Protein AF-A0A377LVN8-F1 (afdb_monomer)

Solvent-accessible surface area (backbone atoms only — not comparable to full-atom values): 4666 Å² total; per-residue (Å²): 134,90,83,83,86,89,87,82,88,80,85,80,89,76,87,70,82,78,74,80,73,77,84,57,76,44,80,44,77,52,61,89,95,58,50,36,72,82,41,52,72,57,52,58,56,38,50,75,68,74,35,51,72,45,63,44,76,71,80,85,69,88,75,86,122

Foldseek 3Di:
DDDDDDDDPPPPPDPDPPPPPPQAAEEAEDDAPDALVVCVVVVVVCVVVVHHYDRDGDDNDPPDD

Nearest PDB structures (foldseek):
  1tvm-assembly1_A  TM=4.338E-01  e=9.739E-01  Escherichia coli
  9c9q-assembly1_B  TM=5.677E-01  e=4.692E+00  Thermochaetoides thermophila
  1oi4-assembly1_A  TM=5.785E-01  e=9.951E+00  Escherichia coli K-12
  7bg0-assembly2_D  TM=4.504E-01  e=4.692E+00  Escherichia coli K-12

Radius of gyration: 26.64 Å; Cα contacts (8 Å, |Δi|>4): 50; chains: 1; bounding box: 39×26×85 Å

Organism: Enterobacter cloacae (NCBI:txid550)

InterPro domains:
  IPR029058 Alpha/Beta hydrolase fold [G3DSA:3.40.50.1820] (18-60)
  IPR029058 Alpha/Beta hydrolase fold [SSF53474] (24-59)

Mean predicted aligned error: 12.52 Å

Secondary structure (DSSP, 8-state):
----------S-------------EEEEE--TT--GGGGHHHHHHHHTTT-EEEEE---S-----

Structure (mmCIF, N/CA/C/O backbone):
data_AF-A0A377LVN8-F1
#
_entry.id   AF-A0A377LVN8-F1
#
loop_
_atom_site.group_PDB
_atom_site.id
_atom_site.type_symbol
_atom_site.label_atom_id
_atom_site.label_alt_id
_atom_site.label_comp_id
_atom_site.label_asym_id
_atom_site.label_entity_id
_atom_site.label_seq_id
_atom_site.pdbx_PDB_ins_code
_atom_site.Cartn_x
_atom_site.Cartn_y
_atom_site.Cartn_z
_atom_site.occupancy
_atom_site.B_iso_or_equiv
_atom_site.auth_seq_id
_atom_site.auth_comp_id
_atom_site.auth_asym_id
_atom_site.auth_atom_id
_atom_site.pdbx_PDB_model_num
ATOM 1 N N . MET A 1 1 ? -24.692 -13.036 67.931 1.00 48.62 1 MET A N 1
ATOM 2 C CA . MET A 1 1 ? -24.407 -13.928 66.783 1.00 48.62 1 MET A CA 1
ATOM 3 C C . MET A 1 1 ? -25.575 -13.821 65.818 1.00 48.62 1 MET A C 1
ATOM 5 O O . MET A 1 1 ? -26.694 -13.891 66.313 1.00 48.62 1 MET A O 1
ATOM 9 N N . LYS A 1 2 ? -25.307 -13.739 64.500 1.00 45.50 2 LYS A N 1
ATOM 10 C CA . LYS A 1 2 ? -26.276 -13.672 63.374 1.00 45.50 2 LYS A CA 1
ATOM 11 C C . LYS A 1 2 ? -26.758 -12.221 63.135 1.00 45.50 2 LYS A C 1
ATOM 13 O O . LYS A 1 2 ? -27.231 -11.604 64.072 1.00 45.50 2 LYS A O 1
ATOM 18 N N . THR A 1 3 ? -26.606 -11.582 61.974 1.00 48.41 3 THR A N 1
ATOM 19 C CA . THR A 1 3 ? -26.471 -12.072 60.592 1.00 48.41 3 THR A CA 1
ATOM 20 C C . THR A 1 3 ? -25.605 -11.135 59.739 1.00 48.41 3 THR A C 1
ATOM 22 O O . THR A 1 3 ? -25.797 -9.923 59.734 1.00 48.41 3 THR A O 1
ATOM 25 N N . LEU A 1 4 ? -24.668 -11.748 59.014 1.00 56.12 4 LEU A N 1
ATOM 26 C CA . LEU A 1 4 ? -23.891 -11.202 57.903 1.00 56.12 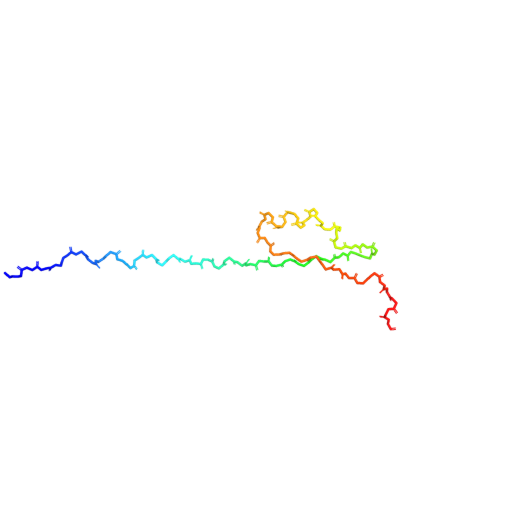4 LEU A CA 1
ATOM 27 C C . LEU A 1 4 ? -24.737 -11.096 56.620 1.00 56.12 4 LEU A C 1
ATOM 29 O O . LEU A 1 4 ? -25.713 -11.826 56.458 1.00 56.12 4 LEU A O 1
ATOM 33 N N . SER A 1 5 ? -24.207 -10.314 55.677 1.00 57.62 5 SER A N 1
ATOM 34 C CA . SER A 1 5 ? -24.406 -10.402 54.222 1.00 57.62 5 SER A CA 1
ATOM 35 C C . SER A 1 5 ? -25.710 -9.873 53.640 1.00 57.62 5 SER A C 1
ATOM 37 O O . SER A 1 5 ? -26.628 -10.627 53.341 1.00 57.62 5 SER A O 1
ATOM 39 N N . ILE A 1 6 ? -25.701 -8.583 53.299 1.00 58.56 6 ILE A N 1
ATOM 40 C CA . ILE A 1 6 ? -26.446 -8.067 52.147 1.00 58.56 6 ILE A CA 1
ATOM 41 C C . ILE A 1 6 ? -25.550 -7.040 51.448 1.00 58.56 6 ILE A C 1
ATOM 43 O O . ILE A 1 6 ? -25.595 -5.872 51.801 1.00 58.56 6 ILE A O 1
ATOM 47 N N . LEU A 1 7 ? -24.692 -7.473 50.516 1.00 54.72 7 LEU A N 1
ATOM 48 C CA . LEU A 1 7 ? -24.235 -6.659 49.372 1.00 54.72 7 LEU A CA 1
ATOM 49 C C . LEU A 1 7 ? -23.360 -7.521 48.437 1.00 54.72 7 LEU A C 1
ATOM 51 O O . LEU A 1 7 ? -22.135 -7.477 48.477 1.00 54.72 7 LEU A O 1
ATOM 55 N N . THR A 1 8 ? -23.960 -8.389 47.621 1.00 58.06 8 THR A N 1
ATOM 56 C CA . THR A 1 8 ? -23.190 -9.141 46.596 1.00 58.06 8 THR A CA 1
ATOM 57 C C . THR A 1 8 ? -23.991 -9.439 45.326 1.00 58.06 8 THR A C 1
ATOM 59 O O . THR A 1 8 ? -23.603 -10.288 44.535 1.00 58.06 8 THR A O 1
ATOM 62 N N . ALA A 1 9 ? -25.105 -8.737 45.093 1.00 54.44 9 ALA A N 1
ATOM 63 C CA . ALA A 1 9 ? -26.027 -9.026 43.987 1.00 54.44 9 ALA A CA 1
ATOM 64 C C . ALA A 1 9 ? -25.884 -8.088 42.765 1.00 54.44 9 ALA A C 1
ATOM 66 O O . ALA A 1 9 ? -26.794 -8.009 41.949 1.00 54.44 9 ALA A O 1
ATOM 67 N N . GLY A 1 10 ? -24.776 -7.347 42.635 1.00 53.91 10 GLY A N 1
ATOM 68 C CA . GLY A 1 10 ? -24.630 -6.304 41.605 1.00 53.91 10 GLY A CA 1
ATOM 69 C C . GLY A 1 10 ? -23.817 -6.661 40.353 1.00 53.91 10 GLY A C 1
ATOM 70 O O . GLY A 1 10 ? -23.708 -5.821 39.469 1.00 53.91 10 GLY A O 1
ATOM 71 N N . LEU A 1 11 ? -23.202 -7.848 40.258 1.00 60.88 11 LEU A N 1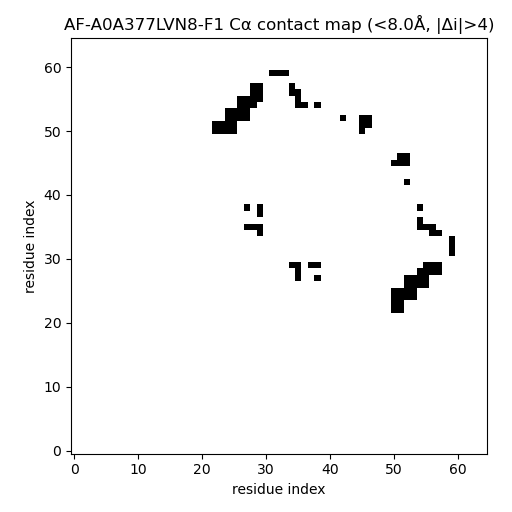
ATOM 72 C CA . LEU A 1 11 ? -22.038 -8.039 39.372 1.00 60.88 11 LEU A CA 1
ATOM 73 C C . LEU A 1 11 ? -22.258 -8.865 38.087 1.00 60.88 11 LEU A C 1
ATOM 75 O O . LEU A 1 11 ? -21.302 -9.466 37.614 1.00 60.88 11 LEU A O 1
ATOM 79 N N . LEU A 1 12 ? -23.460 -8.952 37.501 1.00 60.53 12 LEU A N 1
ATOM 80 C CA . LEU A 1 12 ? -23.656 -9.855 36.342 1.00 60.53 12 LEU A CA 1
ATOM 81 C C . LEU A 1 12 ? -24.357 -9.287 35.101 1.00 60.53 12 LEU A C 1
ATOM 83 O O . LEU A 1 12 ? -24.621 -10.043 34.172 1.00 60.53 12 LEU A O 1
ATOM 87 N N . ALA A 1 13 ? -24.596 -7.979 34.998 1.00 61.44 13 ALA A N 1
ATOM 88 C CA . ALA A 1 13 ? -25.255 -7.413 33.815 1.00 61.44 13 ALA A CA 1
ATOM 89 C C . ALA A 1 13 ? -24.364 -6.426 33.048 1.00 61.44 13 ALA A C 1
ATOM 91 O O . ALA A 1 13 ? -24.659 -5.240 32.978 1.00 61.44 13 ALA A O 1
ATOM 92 N N . MET A 1 14 ? -23.273 -6.913 32.449 1.00 62.81 14 MET A N 1
ATOM 93 C CA . MET A 1 14 ? -22.595 -6.174 31.378 1.00 62.81 14 MET A CA 1
ATOM 94 C C . MET A 1 14 ? -21.988 -7.138 30.353 1.00 62.81 14 MET A C 1
ATOM 96 O O . MET A 1 14 ? -20.777 -7.203 30.167 1.00 62.81 14 MET A O 1
ATOM 100 N N . SER A 1 15 ? -22.835 -7.922 29.680 1.00 64.31 15 SER A N 1
ATOM 101 C CA . SER A 1 15 ? -22.435 -8.536 28.412 1.00 64.31 15 SER A CA 1
ATOM 102 C C . SER A 1 15 ? -22.602 -7.475 27.326 1.00 64.31 15 SER A C 1
ATOM 104 O O . SER A 1 15 ? -23.663 -7.331 26.724 1.00 64.31 15 SER A O 1
ATOM 106 N N . ALA A 1 16 ? -21.575 -6.640 27.167 1.00 64.56 16 ALA A N 1
ATOM 107 C CA . ALA A 1 16 ? -21.474 -5.744 26.030 1.00 64.56 16 ALA A CA 1
ATOM 108 C C . ALA A 1 16 ? -21.143 -6.595 24.802 1.00 64.56 16 ALA A C 1
ATOM 110 O O . ALA A 1 16 ? -20.107 -7.258 24.762 1.00 64.56 16 ALA A O 1
ATOM 111 N N . SER A 1 17 ? -22.040 -6.599 23.819 1.00 61.44 17 SER A N 1
ATOM 112 C CA . SER A 1 17 ? -21.813 -7.206 22.514 1.00 61.44 17 SER A CA 1
ATOM 113 C C . SER A 1 17 ? -20.524 -6.648 21.915 1.00 61.44 17 SER A C 1
ATOM 115 O O . SER A 1 17 ? -20.473 -5.492 21.494 1.00 61.44 17 SER A O 1
ATOM 117 N N . ALA A 1 18 ? -19.472 -7.462 21.887 1.00 64.44 18 ALA A N 1
ATOM 118 C CA . ALA A 1 18 ? -18.278 -7.162 21.121 1.00 64.44 18 ALA A CA 1
ATOM 119 C C . ALA A 1 18 ? -18.650 -7.290 19.640 1.00 64.44 18 ALA A C 1
ATOM 121 O O . ALA A 1 18 ? -18.681 -8.387 19.085 1.00 64.44 18 ALA A O 1
ATOM 122 N N . PHE A 1 19 ? -18.997 -6.171 19.005 1.00 62.72 19 PHE A N 1
ATOM 123 C CA . PHE A 1 19 ? -19.031 -6.106 17.552 1.00 62.72 19 PHE A CA 1
ATOM 124 C C . PHE A 1 19 ? -17.614 -6.407 17.074 1.00 62.72 19 PHE A C 1
ATOM 126 O O . PHE A 1 19 ? -16.691 -5.643 17.351 1.00 62.72 19 PHE A O 1
ATOM 133 N N . ALA A 1 20 ? -17.428 -7.553 16.421 1.00 64.56 20 ALA A N 1
ATOM 134 C CA . ALA A 1 20 ? -16.162 -7.886 15.796 1.00 64.56 20 ALA A CA 1
ATOM 135 C C . ALA A 1 20 ? -15.878 -6.821 14.729 1.00 64.56 20 ALA A C 1
ATOM 137 O O . ALA A 1 20 ? -16.505 -6.803 13.670 1.00 64.56 20 ALA A O 1
ATOM 138 N N . GLN A 1 21 ? -14.978 -5.891 15.038 1.00 67.62 21 GLN A N 1
ATOM 139 C CA . GLN A 1 21 ? -14.479 -4.931 14.069 1.00 67.62 21 GLN A CA 1
ATOM 140 C C . GLN A 1 21 ? -13.662 -5.735 13.057 1.00 67.62 21 GLN A C 1
ATOM 142 O O . GLN A 1 21 ? -12.640 -6.315 13.419 1.00 67.62 21 GLN A O 1
ATOM 147 N N . SER A 1 22 ? -14.148 -5.871 11.819 1.00 70.69 22 SER A N 1
ATOM 148 C CA . SER A 1 22 ? -13.406 -6.617 10.803 1.00 70.69 22 SER A CA 1
ATOM 149 C C . SER A 1 22 ? -12.149 -5.829 10.440 1.00 70.69 22 SER A C 1
ATOM 151 O O . SER A 1 22 ? -12.218 -4.836 9.709 1.00 70.69 22 SER A O 1
ATOM 153 N N . GLU A 1 23 ? -11.012 -6.264 10.972 1.00 81.94 23 GLU A N 1
ATOM 154 C CA . GLU A 1 23 ? -9.687 -5.794 10.579 1.00 81.94 23 GLU A CA 1
ATOM 155 C C . GLU A 1 23 ? -9.554 -5.978 9.058 1.00 81.94 23 GLU A C 1
ATOM 157 O O . GLU A 1 23 ? -9.587 -7.096 8.542 1.00 81.94 23 GLU A O 1
ATOM 162 N N . THR A 1 24 ? -9.527 -4.867 8.320 1.00 88.56 24 THR A N 1
ATOM 163 C CA . THR A 1 24 ? -9.400 -4.883 6.858 1.00 88.56 24 THR A CA 1
ATOM 164 C C . THR A 1 24 ? -7.939 -4.674 6.506 1.00 88.56 24 THR A C 1
ATOM 166 O O . THR A 1 24 ? -7.378 -3.629 6.831 1.00 88.56 24 THR A O 1
ATOM 169 N N . SER A 1 25 ? -7.344 -5.635 5.805 1.00 95.19 25 SER A N 1
ATOM 170 C CA . SER A 1 25 ? -5.971 -5.529 5.308 1.00 95.19 25 SER A CA 1
ATOM 171 C C . SER A 1 25 ? -5.970 -5.131 3.832 1.00 95.19 25 SER A C 1
ATOM 173 O O . SER A 1 25 ? -6.720 -5.679 3.022 1.00 95.19 25 SER A O 1
ATOM 175 N N . VAL A 1 26 ? -5.120 -4.17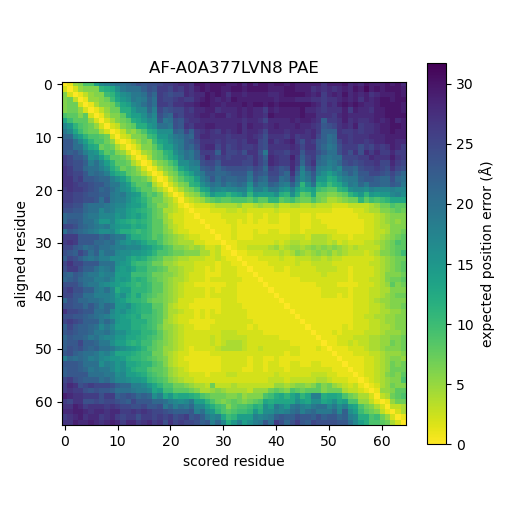1 3.468 1.00 96.75 26 VAL A N 1
ATOM 176 C CA . VAL A 1 26 ? -5.020 -3.630 2.106 1.00 96.75 26 VAL A CA 1
ATOM 177 C C . VAL A 1 26 ? -3.651 -3.940 1.512 1.00 96.75 26 VAL A C 1
ATOM 179 O O . VAL A 1 26 ? -2.619 -3.577 2.072 1.00 96.75 26 VAL A O 1
ATOM 182 N N . VAL A 1 27 ? -3.637 -4.554 0.329 1.00 97.12 27 VAL A N 1
ATOM 183 C CA . VAL A 1 27 ? -2.414 -4.794 -0.448 1.00 97.12 27 VAL A CA 1
ATOM 184 C C . VAL A 1 27 ? -2.392 -3.857 -1.650 1.00 97.12 27 VAL A C 1
ATOM 186 O O . VAL A 1 27 ? -3.308 -3.866 -2.471 1.00 97.12 27 VAL A O 1
ATOM 189 N N . LEU A 1 28 ? -1.341 -3.046 -1.756 1.00 97.50 28 LEU A N 1
ATOM 190 C CA . LEU A 1 28 ? -1.136 -2.099 -2.846 1.00 97.50 28 LEU A CA 1
ATOM 191 C C . LEU A 1 28 ? -0.052 -2.619 -3.786 1.00 97.50 28 LEU A C 1
ATOM 193 O O . LEU A 1 28 ? 1.083 -2.869 -3.377 1.00 97.50 28 LEU A O 1
ATOM 197 N N . VAL A 1 29 ? -0.411 -2.752 -5.060 1.00 96.06 29 VAL A N 1
ATOM 198 C CA . VAL A 1 29 ? 0.479 -3.200 -6.133 1.00 96.06 29 VAL A CA 1
ATOM 199 C C . VAL A 1 29 ? 0.707 -2.034 -7.087 1.00 96.06 29 VAL A C 1
ATOM 201 O O . VAL A 1 29 ? -0.231 -1.320 -7.445 1.00 96.06 29 VAL A O 1
ATOM 204 N N . HIS A 1 30 ? 1.960 -1.784 -7.455 1.00 94.25 30 HIS A N 1
ATOM 205 C CA . HIS A 1 30 ? 2.298 -0.728 -8.406 1.00 94.25 30 HIS A CA 1
ATOM 206 C C . HIS A 1 30 ? 2.134 -1.203 -9.858 1.00 94.25 30 HIS A C 1
ATOM 208 O O . HIS A 1 30 ? 2.138 -2.399 -10.149 1.00 94.25 30 HIS A O 1
ATOM 214 N N . GLY A 1 31 ? 1.988 -0.252 -10.781 1.00 90.94 31 GLY A N 1
ATOM 215 C CA . GLY A 1 31 ? 1.961 -0.537 -12.216 1.00 90.94 31 GLY A CA 1
ATOM 216 C C . GLY A 1 31 ? 3.346 -0.859 -12.786 1.00 90.94 31 GLY A C 1
ATOM 217 O O . GLY A 1 31 ? 4.361 -0.784 -12.089 1.00 90.94 31 GLY A O 1
ATOM 218 N N . ALA A 1 32 ? 3.394 -1.178 -14.081 1.00 88.44 32 ALA A N 1
ATOM 219 C CA . ALA A 1 32 ? 4.657 -1.316 -14.804 1.00 88.44 32 ALA A CA 1
ATOM 220 C C . ALA A 1 32 ? 5.497 -0.028 -14.684 1.00 88.44 32 ALA A C 1
ATOM 222 O O . ALA A 1 32 ? 4.943 1.071 -14.713 1.00 88.44 32 ALA A O 1
ATOM 223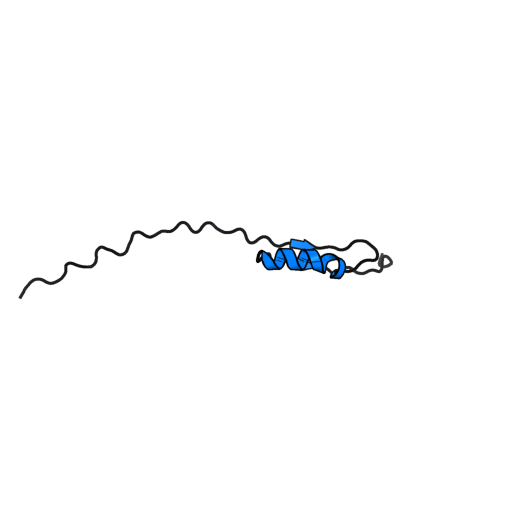 N N . PHE A 1 33 ? 6.822 -0.176 -14.558 1.00 86.56 33 PHE A N 1
ATOM 224 C CA . PHE A 1 33 ? 7.803 0.921 -14.432 1.00 86.5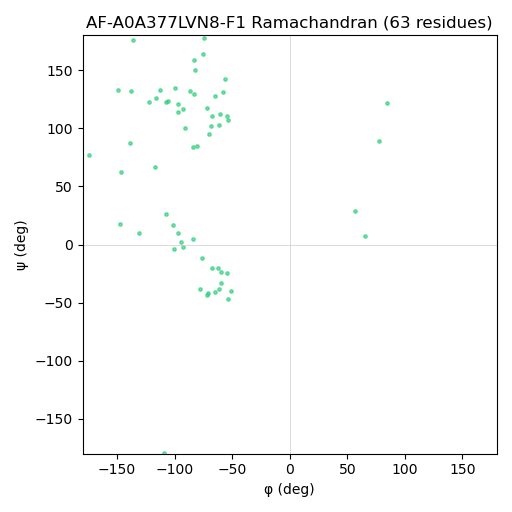6 33 PHE A CA 1
ATOM 225 C C . PHE A 1 33 ? 7.704 1.788 -13.161 1.00 86.56 33 PHE A C 1
ATOM 227 O O . PHE A 1 33 ? 8.407 2.790 -13.058 1.00 86.56 33 PHE A O 1
ATOM 234 N N . ALA A 1 34 ? 6.858 1.417 -12.198 1.00 92.19 34 ALA A N 1
ATOM 235 C CA . ALA A 1 34 ? 6.732 2.089 -10.906 1.00 92.19 34 ALA A CA 1
ATOM 236 C C . ALA A 1 34 ? 7.292 1.225 -9.761 1.00 92.19 34 ALA A C 1
ATOM 238 O O . ALA A 1 34 ? 7.768 0.112 -9.978 1.00 92.19 34 ALA A O 1
ATOM 239 N N . ASP A 1 35 ? 7.210 1.744 -8.537 1.00 93.38 35 ASP A N 1
ATOM 240 C CA . ASP A 1 35 ? 7.507 1.022 -7.300 1.00 93.38 35 ASP A CA 1
ATOM 241 C C . ASP A 1 35 ? 6.450 1.307 -6.215 1.00 93.38 35 ASP A C 1
ATOM 243 O O . ASP A 1 35 ? 5.530 2.117 -6.409 1.00 93.38 35 ASP A O 1
ATOM 247 N N . GLY A 1 36 ? 6.574 0.643 -5.061 1.00 93.81 36 GLY A N 1
ATOM 248 C CA . GLY A 1 36 ? 5.649 0.792 -3.937 1.00 93.81 36 GLY A CA 1
ATOM 249 C C . GLY A 1 36 ? 5.550 2.219 -3.374 1.00 93.81 36 GLY A C 1
ATOM 250 O O . GLY A 1 36 ? 4.509 2.577 -2.821 1.00 93.81 36 GLY A O 1
ATOM 251 N N . SER A 1 37 ? 6.566 3.070 -3.568 1.00 95.12 37 SER A N 1
ATOM 252 C CA . SER A 1 37 ? 6.571 4.459 -3.079 1.00 95.12 37 SER A CA 1
ATOM 253 C C . SER A 1 37 ? 5.539 5.348 -3.783 1.00 95.12 37 SER A C 1
ATOM 255 O O . SER A 1 37 ? 5.081 6.344 -3.214 1.00 95.12 37 SER A O 1
ATOM 257 N N . SER A 1 38 ? 5.070 4.937 -4.967 1.00 96.19 38 SER A N 1
ATOM 258 C CA . SER A 1 38 ? 3.963 5.582 -5.694 1.00 96.19 38 SER A CA 1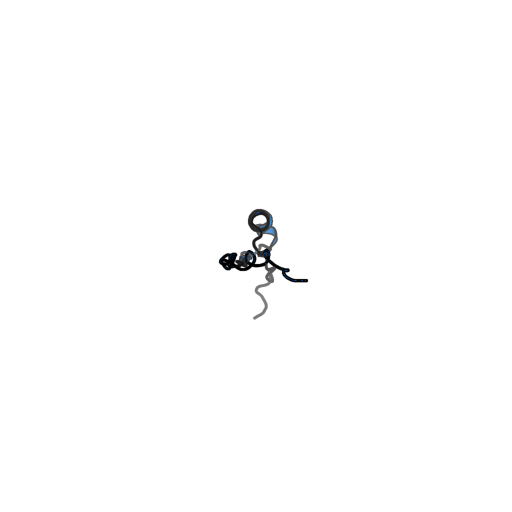
ATOM 259 C C . SER A 1 38 ? 2.693 5.702 -4.842 1.00 96.19 38 SER A C 1
ATOM 261 O O . SER A 1 38 ? 1.869 6.594 -5.050 1.00 96.19 38 SER A O 1
ATOM 263 N N . TRP A 1 39 ? 2.549 4.831 -3.839 1.00 97.88 39 TRP A N 1
ATOM 264 C CA . TRP A 1 39 ? 1.407 4.780 -2.936 1.00 97.88 39 TRP A CA 1
ATOM 265 C C . TRP A 1 39 ? 1.588 5.551 -1.622 1.00 97.88 39 TRP A C 1
ATOM 267 O O . TRP A 1 39 ? 0.658 5.569 -0.818 1.00 97.88 39 TRP A O 1
A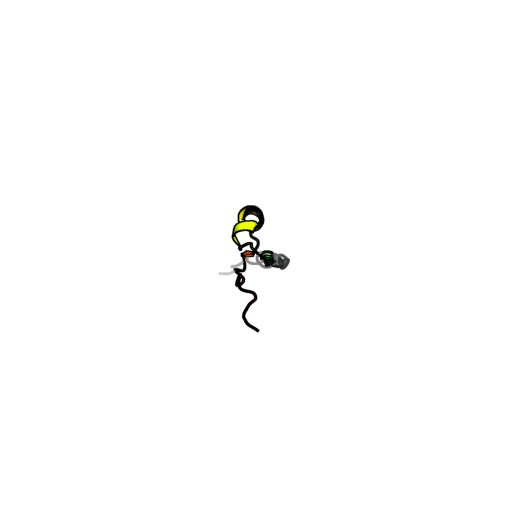TOM 277 N N . ASN A 1 40 ? 2.708 6.247 -1.387 1.00 97.44 40 ASN A N 1
ATOM 278 C CA . ASN A 1 40 ? 3.013 6.894 -0.097 1.00 97.44 40 ASN A CA 1
ATOM 279 C C . ASN A 1 40 ? 1.882 7.790 0.444 1.00 97.44 40 ASN 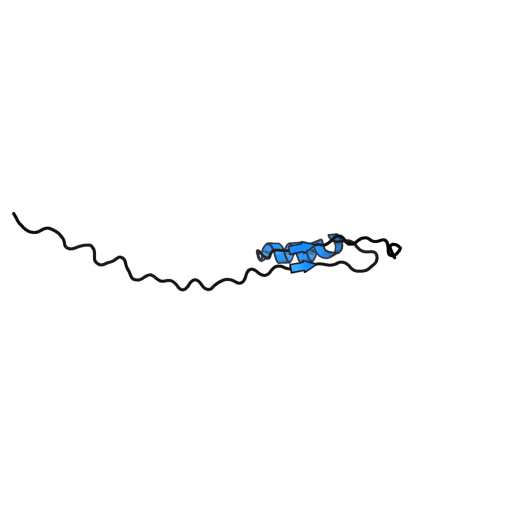A C 1
ATOM 281 O O . ASN A 1 40 ? 1.574 7.769 1.641 1.00 97.44 40 ASN A O 1
ATOM 285 N N . LYS A 1 41 ? 1.214 8.550 -0.435 1.00 98.00 41 LYS A N 1
ATOM 286 C CA . LYS A 1 41 ? 0.061 9.383 -0.050 1.00 98.00 41 LYS A CA 1
ATOM 287 C C . LYS A 1 41 ? -1.133 8.543 0.418 1.00 98.00 41 LYS A C 1
ATOM 289 O O . LYS A 1 41 ? -1.771 8.906 1.400 1.00 98.00 41 LYS A O 1
ATOM 294 N N . VAL A 1 42 ? -1.422 7.427 -0.252 1.00 97.94 42 VAL A N 1
ATOM 295 C CA . VAL A 1 42 ? -2.533 6.523 0.094 1.00 97.94 42 VAL A CA 1
ATOM 296 C C . VAL A 1 42 ? -2.223 5.746 1.371 1.00 97.94 42 VAL A C 1
ATOM 298 O O . VAL A 1 42 ? -3.063 5.696 2.264 1.00 97.94 42 VAL A O 1
ATOM 301 N N . ILE A 1 43 ? -0.997 5.236 1.508 1.00 97.88 43 ILE A N 1
ATOM 302 C CA . ILE A 1 43 ? -0.507 4.572 2.726 1.00 97.88 43 ILE A CA 1
ATOM 303 C C . ILE A 1 43 ? -0.698 5.486 3.940 1.00 97.88 43 ILE A C 1
ATOM 305 O O . ILE A 1 43 ? -1.286 5.071 4.935 1.00 97.88 43 ILE A O 1
ATOM 309 N N . SER A 1 44 ? -0.314 6.762 3.822 1.00 97.88 44 SER A N 1
ATOM 310 C CA . SER A 1 44 ? -0.484 7.746 4.899 1.00 97.88 44 SER A CA 1
ATOM 311 C C . SER A 1 44 ? -1.952 7.943 5.308 1.00 97.88 44 SER A C 1
ATOM 313 O O . SER A 1 44 ? -2.240 8.228 6.468 1.00 97.88 44 SER A O 1
ATOM 315 N N . LEU A 1 45 ? -2.899 7.823 4.371 1.00 98.06 45 LEU A N 1
ATOM 316 C CA . LEU A 1 45 ? -4.332 7.948 4.656 1.00 98.06 45 LEU A CA 1
ATOM 317 C C . LEU A 1 45 ? -4.906 6.686 5.308 1.00 98.06 45 LEU A C 1
ATOM 319 O O . LEU A 1 45 ? -5.745 6.802 6.198 1.00 98.06 45 LEU A O 1
ATOM 323 N N . LEU A 1 46 ? -4.458 5.503 4.884 1.00 96.56 46 LEU A N 1
ATOM 324 C CA . LEU A 1 46 ? -4.893 4.219 5.440 1.00 96.56 46 LEU A CA 1
ATOM 325 C C . LEU A 1 46 ? -4.347 4.005 6.856 1.00 96.56 46 LEU A C 1
ATOM 327 O O . LEU A 1 46 ? -5.096 3.636 7.757 1.00 96.56 46 LEU A O 1
ATOM 331 N N . GLN A 1 47 ? -3.085 4.361 7.096 1.00 95.50 47 GLN A N 1
ATOM 332 C CA . GLN A 1 47 ? -2.484 4.304 8.431 1.00 95.50 47 GLN A CA 1
ATOM 333 C C . GLN A 1 47 ? -3.203 5.219 9.433 1.00 95.50 47 GLN A C 1
ATOM 335 O O . GLN A 1 47 ? -3.434 4.820 10.571 1.00 95.50 47 GLN A O 1
ATOM 340 N N . LYS A 1 48 ? -3.647 6.413 9.009 1.00 96.38 48 LYS A N 1
ATOM 341 C CA . LYS A 1 48 ? -4.478 7.311 9.842 1.00 96.38 48 LYS A CA 1
ATOM 342 C C . LYS A 1 48 ? -5.831 6.710 10.231 1.00 96.38 48 LYS A C 1
ATOM 344 O O . LYS A 1 48 ? -6.453 7.192 11.170 1.00 96.38 48 LYS A O 1
ATOM 349 N N . ARG A 1 49 ? -6.301 5.695 9.504 1.00 93.69 49 ARG A N 1
ATOM 350 C CA . ARG A 1 49 ? -7.534 4.949 9.794 1.00 93.69 49 ARG A CA 1
ATOM 351 C C . ARG A 1 49 ? -7.265 3.648 10.550 1.00 93.69 49 ARG A C 1
ATOM 353 O O . ARG A 1 49 ? -8.178 2.842 10.674 1.00 93.69 49 ARG A O 1
ATOM 360 N N . HIS A 1 50 ? -6.036 3.443 11.030 1.00 92.75 50 HIS A N 1
ATOM 361 C CA . HIS A 1 50 ? -5.601 2.205 11.678 1.00 92.75 50 HIS A CA 1
ATOM 362 C C . HIS A 1 50 ? -5.801 0.959 10.798 1.00 92.75 50 HIS A C 1
ATOM 364 O O . HIS A 1 50 ? -6.006 -0.134 11.305 1.00 92.75 50 HIS A O 1
ATOM 370 N N . THR A 1 51 ? -5.752 1.122 9.472 1.00 94.62 51 THR A N 1
ATOM 371 C CA . THR A 1 51 ? -5.875 0.021 8.511 1.00 94.62 51 THR A CA 1
ATOM 372 C C . THR A 1 51 ? -4.505 -0.602 8.258 1.00 94.62 51 THR A C 1
ATOM 374 O O . THR A 1 51 ? -3.542 0.118 7.972 1.00 94.62 51 THR A O 1
ATOM 377 N N . GLU A 1 52 ? -4.416 -1.931 8.319 1.00 95.88 52 GLU A N 1
ATOM 378 C CA . GLU A 1 52 ? -3.214 -2.654 7.907 1.00 95.88 52 GLU A CA 1
ATOM 379 C C . GLU A 1 52 ? -2.992 -2.466 6.400 1.00 95.88 52 GLU A C 1
ATOM 381 O O . GLU A 1 52 ? -3.893 -2.687 5.587 1.00 95.88 52 GLU A O 1
ATOM 386 N N . VAL A 1 53 ? -1.789 -2.039 6.011 1.00 97.12 53 VAL A N 1
ATOM 387 C CA . VAL A 1 53 ? -1.455 -1.773 4.610 1.00 97.12 53 VAL A CA 1
ATOM 388 C C . VAL A 1 53 ? -0.066 -2.291 4.262 1.00 97.12 53 VAL A C 1
ATOM 390 O O . VAL A 1 53 ? 0.907 -2.017 4.962 1.00 97.12 53 VAL A O 1
ATOM 393 N N . ILE A 1 54 ? 0.025 -3.006 3.141 1.00 97.12 54 ILE A N 1
ATOM 394 C CA . ILE A 1 54 ? 1.269 -3.548 2.588 1.00 97.12 54 ILE A CA 1
ATOM 395 C C . ILE A 1 54 ? 1.439 -3.007 1.167 1.00 97.12 54 ILE A C 1
ATOM 397 O O . ILE A 1 54 ? 0.578 -3.218 0.314 1.00 97.12 54 ILE A O 1
ATOM 401 N N . ALA A 1 55 ? 2.556 -2.331 0.895 1.00 97.25 55 ALA A N 1
ATOM 402 C CA . ALA A 1 55 ? 2.951 -1.957 -0.462 1.00 97.25 55 ALA A CA 1
ATOM 403 C C . ALA A 1 55 ? 3.943 -2.989 -1.004 1.00 97.25 55 ALA A C 1
ATOM 405 O O . ALA A 1 55 ? 5.046 -3.137 -0.478 1.00 97.25 55 ALA A O 1
ATOM 406 N N . VAL A 1 56 ? 3.540 -3.726 -2.037 1.00 94.56 56 VAL A N 1
ATOM 407 C CA . VAL A 1 56 ? 4.354 -4.798 -2.615 1.00 94.56 56 VAL A CA 1
ATOM 408 C C . VAL A 1 56 ? 5.355 -4.207 -3.596 1.00 94.56 56 VAL A C 1
ATOM 410 O O . VAL A 1 56 ? 4.973 -3.479 -4.511 1.00 94.56 56 VAL A O 1
ATOM 413 N N . GLN A 1 57 ? 6.625 -4.576 -3.439 1.00 93.06 57 GLN A N 1
ATOM 414 C CA . GLN A 1 57 ? 7.663 -4.278 -4.415 1.00 93.06 57 GLN A CA 1
ATOM 415 C C . GLN A 1 57 ? 7.763 -5.438 -5.410 1.00 93.06 57 GLN A C 1
ATOM 417 O O . GLN A 1 57 ? 8.339 -6.481 -5.099 1.00 93.06 57 GLN A O 1
ATOM 422 N N . LEU A 1 58 ? 7.164 -5.279 -6.591 1.00 88.62 58 LEU A N 1
ATOM 423 C CA . LEU A 1 58 ? 7.260 -6.282 -7.646 1.00 88.62 58 LEU A CA 1
ATOM 424 C C . LEU A 1 58 ? 8.570 -6.114 -8.431 1.00 88.62 58 LEU A C 1
ATOM 426 O O . LEU A 1 58 ? 9.075 -4.996 -8.567 1.00 88.62 58 LEU A O 1
ATOM 430 N N . PRO A 1 59 ? 9.133 -7.206 -8.979 1.00 85.44 59 PRO A N 1
ATOM 431 C CA . PRO A 1 59 ? 10.260 -7.114 -9.894 1.00 85.44 59 PRO A CA 1
ATOM 432 C C . PRO A 1 59 ? 9.902 -6.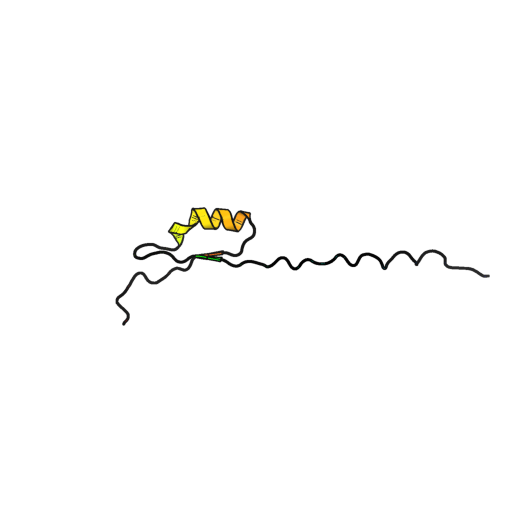242 -11.102 1.00 85.44 59 PRO A C 1
ATOM 434 O O . PRO A 1 59 ? 8.869 -6.444 -11.737 1.00 85.44 59 PRO A O 1
ATOM 437 N N . ALA A 1 60 ? 10.775 -5.295 -11.439 1.00 76.88 60 ALA A N 1
ATOM 438 C CA . ALA A 1 60 ? 10.622 -4.468 -12.637 1.00 76.88 60 ALA A CA 1
ATOM 439 C C . ALA A 1 60 ? 11.003 -5.214 -13.929 1.00 76.88 60 ALA A C 1
ATOM 441 O O . ALA A 1 60 ? 10.753 -4.720 -15.027 1.00 76.88 60 ALA A O 1
ATOM 442 N N . ASP A 1 61 ? 11.626 -6.386 -13.802 1.00 72.44 61 ASP A N 1
ATOM 443 C CA . ASP A 1 61 ? 12.153 -7.139 -14.928 1.00 72.44 61 ASP A CA 1
ATOM 444 C C . ASP A 1 61 ? 11.125 -8.156 -15.446 1.00 72.44 61 ASP A C 1
ATOM 446 O O . ASP A 1 61 ? 10.737 -9.093 -14.745 1.00 72.44 61 ASP A O 1
ATOM 450 N N . LEU A 1 62 ? 10.691 -7.970 -16.695 1.00 66.56 62 LEU A N 1
ATOM 451 C CA . LEU A 1 62 ? 9.742 -8.848 -17.388 1.00 66.56 62 LEU A CA 1
ATOM 452 C C . LEU A 1 62 ? 10.424 -10.073 -18.033 1.00 66.56 62 LEU A C 1
ATOM 454 O O . LEU A 1 62 ? 9.759 -10.853 -18.714 1.00 66.56 62 LEU A O 1
ATOM 458 N N . THR A 1 63 ? 11.732 -10.256 -17.826 1.00 64.19 63 THR A N 1
ATOM 459 C CA . THR A 1 63 ? 12.560 -11.206 -18.594 1.00 64.19 63 THR A CA 1
ATOM 460 C C . THR A 1 63 ? 12.684 -12.601 -17.961 1.00 64.19 63 THR A C 1
ATOM 462 O O . THR A 1 63 ? 13.264 -13.500 -18.563 1.00 64.19 63 THR A O 1
ATOM 465 N N . LYS A 1 64 ? 12.106 -12.856 -16.778 1.00 59.91 64 LYS A N 1
ATOM 466 C CA . LYS A 1 64 ? 12.004 -14.229 -16.245 1.00 59.91 64 LYS A CA 1
ATOM 467 C C . LYS A 1 64 ? 10.783 -14.956 -16.820 1.00 59.91 64 LYS A C 1
ATOM 469 O O . LYS A 1 64 ? 9.736 -15.011 -16.175 1.00 59.91 64 LYS A O 1
ATOM 474 N N . ARG A 1 65 ? 10.927 -15.533 -18.012 1.00 63.88 65 ARG A N 1
ATOM 475 C CA . ARG A 1 65 ? 10.126 -16.679 -18.466 1.00 63.88 65 ARG A CA 1
ATOM 476 C C . ARG A 1 65 ? 11.036 -17.819 -18.880 1.00 63.88 65 ARG A C 1
ATOM 478 O O . ARG A 1 65 ? 12.094 -17.520 -19.470 1.00 63.88 65 ARG A O 1
#

pLDDT: mean 79.9, std 17.39, range [45.5, 98.06]

Sequence (65 aa):
MKTLSILTAGLLAMSASAFAQSETSVVLVHGAFADGSSWNKVISLLQKRHTEVIAVQLPADLTKR